Protein AF-A0AA41W2T8-F1 (afdb_monomer_lite)

Secondary structure (DSSP, 8-state):
-------------------------------------PPPHHHHHHHHHHHHHHHHHHHHS---HHHHHHHHHHHHHHHHHHHHHTT--HHHHHHHHHHHHHHHHHHHHHHHHHHHHHHHHHHHHHHHHHHHHHHHHHHHHHHHHHHHH-

Radius of gyration: 31.69 Å; chains: 1; bounding box: 72×41×90 Å

Foldseek 3Di:
DDDDPDDDDDDDDDDDDDDDDDDDDDDDPPPPPPDPPDQDPVLVVLLVVVLVVVVVVVVVDDDDPVVVVVCVVVVLVVLVVSCVVSVHDSVVSVVVSVVVVVVVVVVVVVVVVVVVVVVVVVVVVVVVVVVVVVVVVVVVVVVVVVVVPD

InterPro domains:
  IPR000047 Helix-turn-helix motif [PR00031] (78-87)
  IPR000047 Helix-turn-helix motif [PR00031] (87-103)
  IPR001356 Homeodomain [PF00046] (73-105)
  IPR001356 Homeodomain [PS50071] (30-107)
  IPR001356 Homeodomain [SM00389] (32-111)
  IPR001356 Homeodomain [cd00086] (33-108)
  IPR009057 Homedomain-like superfamily [SSF46689] (31-118)
  IPR017970 Homeobox, conserved site [PS00027] (82-105)
  IPR045224 Homeobox-leucine zipper protein, class I, plant [PTHR24326] (26-134)

Structure (mmCIF, N/CA/C/O backbone):
data_AF-A0AA41W2T8-F1
#
_entry.id   AF-A0AA41W2T8-F1
#
loop_
_atom_site.group_PDB
_atom_site.id
_atom_site.type_symbol
_atom_site.label_atom_id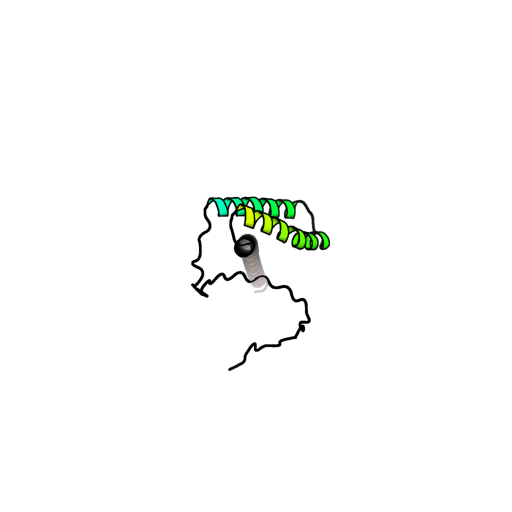
_atom_site.label_alt_id
_atom_site.label_comp_id
_atom_site.label_asym_id
_atom_site.label_entity_id
_atom_site.label_seq_id
_atom_site.pdbx_PDB_ins_code
_atom_site.Cartn_x
_atom_site.Cartn_y
_atom_site.Cartn_z
_atom_site.occupancy
_atom_site.B_iso_or_equiv
_atom_site.auth_seq_id
_atom_site.auth_comp_id
_atom_site.auth_asym_id
_atom_site.auth_atom_id
_atom_site.pdbx_PDB_model_num
ATOM 1 N N . MET A 1 1 ? -33.346 -8.434 -19.215 1.00 33.50 1 MET A N 1
ATOM 2 C CA . MET A 1 1 ? -33.022 -9.883 -19.256 1.00 33.50 1 MET A CA 1
ATOM 3 C C . MET A 1 1 ? -31.535 -10.010 -18.935 1.00 33.50 1 MET A C 1
ATOM 5 O O . MET A 1 1 ? -30.790 -9.265 -19.537 1.00 33.50 1 MET A O 1
ATOM 9 N N . MET A 1 2 ? -31.020 -10.801 -17.994 1.00 31.36 2 MET A N 1
ATOM 10 C CA . MET A 1 2 ? -31.507 -12.015 -17.343 1.00 31.36 2 MET A CA 1
ATOM 11 C C . MET A 1 2 ? -31.083 -12.066 -15.856 1.00 31.36 2 MET A C 1
ATOM 13 O O . MET A 1 2 ? -29.949 -11.744 -15.531 1.00 31.36 2 MET A O 1
ATOM 17 N N . LYS A 1 3 ? -32.043 -12.512 -15.028 1.00 40.03 3 LYS A N 1
ATOM 18 C CA . LYS A 1 3 ? -31.985 -13.533 -13.954 1.00 40.03 3 LYS A CA 1
ATOM 19 C C . LYS A 1 3 ? -30.966 -13.320 -12.815 1.00 40.03 3 LYS A C 1
ATOM 21 O O . LYS A 1 3 ? -29.769 -13.463 -12.994 1.00 40.03 3 LYS A O 1
ATOM 26 N N . LEU A 1 4 ? -31.432 -12.869 -11.646 1.00 29.08 4 LEU A N 1
ATOM 27 C CA . LEU A 1 4 ? -31.933 -13.709 -10.534 1.00 29.08 4 LEU A CA 1
ATOM 28 C C . LEU A 1 4 ? -30.836 -14.597 -9.923 1.00 29.08 4 LEU A C 1
ATOM 30 O O . LEU A 1 4 ? -30.714 -15.764 -10.272 1.00 29.08 4 LEU A O 1
ATOM 34 N N . TRP A 1 5 ? -30.113 -14.064 -8.936 1.00 28.66 5 TRP A N 1
ATOM 35 C CA . TRP A 1 5 ? -29.602 -14.890 -7.841 1.00 28.66 5 TRP A CA 1
ATOM 36 C C . TRP A 1 5 ? -30.768 -15.083 -6.865 1.00 28.66 5 TRP A C 1
ATOM 38 O O . TRP A 1 5 ? -30.977 -14.286 -5.952 1.00 28.66 5 TRP A O 1
ATOM 48 N N . SER A 1 6 ? -31.615 -16.069 -7.156 1.00 33.94 6 SER A N 1
ATOM 49 C CA . SER A 1 6 ? -32.639 -16.549 -6.232 1.00 33.94 6 SER A CA 1
ATOM 50 C C . SER A 1 6 ? -32.083 -17.762 -5.490 1.00 33.94 6 SER A C 1
ATOM 52 O O . SER A 1 6 ? -31.424 -18.602 -6.096 1.00 33.94 6 SER A O 1
ATOM 54 N N . SER A 1 7 ? -32.322 -17.764 -4.179 1.00 30.64 7 SER A N 1
ATOM 55 C CA . SER A 1 7 ? -32.199 -18.831 -3.186 1.00 30.64 7 SER A CA 1
ATOM 56 C C . SER A 1 7 ? -31.780 -20.226 -3.655 1.00 30.64 7 SER A C 1
ATOM 58 O O . SER A 1 7 ? -32.470 -20.858 -4.446 1.00 30.64 7 SER A O 1
ATOM 60 N N . SER A 1 8 ? -30.794 -20.787 -2.952 1.00 29.55 8 SER A N 1
ATOM 61 C CA . SER A 1 8 ? -30.934 -22.156 -2.453 1.00 29.55 8 SER A CA 1
ATOM 62 C C . SER A 1 8 ? -30.723 -22.140 -0.947 1.00 29.55 8 SER A C 1
ATOM 64 O O . SER A 1 8 ? -29.617 -21.918 -0.455 1.00 29.55 8 SER A O 1
ATOM 66 N N . ALA A 1 9 ? -31.832 -22.314 -0.238 1.00 30.20 9 ALA A N 1
ATOM 67 C CA . ALA A 1 9 ? -31.852 -22.791 1.126 1.00 30.20 9 ALA A CA 1
ATOM 68 C C . ALA A 1 9 ? -31.323 -24.236 1.153 1.00 30.20 9 ALA A C 1
ATOM 70 O O . ALA A 1 9 ? -31.624 -25.007 0.249 1.00 30.20 9 ALA A O 1
ATOM 71 N N . ASN A 1 10 ? -30.532 -24.546 2.175 1.00 30.88 10 ASN A N 1
ATOM 72 C CA . ASN A 1 10 ? -30.434 -25.845 2.844 1.00 30.88 10 ASN A CA 1
ATOM 73 C C . ASN A 1 10 ? -30.343 -25.435 4.325 1.00 30.88 10 ASN A C 1
ATOM 75 O O . ASN A 1 10 ? -29.373 -24.791 4.719 1.00 30.88 10 ASN A O 1
ATOM 79 N N . GLU A 1 11 ? -31.444 -25.408 5.073 1.00 31.67 11 GLU A N 1
ATOM 80 C CA . GLU A 1 11 ? -32.074 -26.580 5.696 1.00 31.67 11 GLU A CA 1
ATOM 81 C C . GLU A 1 11 ? -31.085 -27.236 6.673 1.00 31.67 11 GLU A C 1
ATOM 83 O O . GLU A 1 11 ? -30.335 -28.149 6.340 1.00 31.67 11 GLU A O 1
ATOM 88 N N . PHE A 1 12 ? -31.022 -26.669 7.880 1.00 26.77 12 PHE A N 1
ATOM 89 C CA . PHE A 1 12 ? -30.535 -27.377 9.056 1.00 26.77 12 PHE A CA 1
ATOM 90 C C . PHE A 1 12 ? -31.641 -27.277 10.097 1.00 26.77 12 PHE A C 1
ATOM 92 O O . PHE A 1 12 ? -31.939 -26.195 10.610 1.00 26.77 12 PHE A O 1
ATOM 99 N N . GLU A 1 13 ? -32.322 -28.403 10.270 1.00 31.25 13 GLU A N 1
ATOM 100 C CA . GLU A 1 13 ? -33.474 -28.566 11.135 1.00 31.25 13 GLU A CA 1
ATOM 101 C C . GLU A 1 13 ? -33.130 -28.280 12.597 1.00 31.25 13 GLU A C 1
ATOM 103 O O . GLU A 1 13 ? -32.031 -28.546 13.090 1.00 31.25 13 GLU A O 1
ATOM 108 N N . ALA A 1 14 ? -34.114 -27.705 13.274 1.00 34.19 14 ALA A N 1
ATOM 109 C CA . ALA A 1 14 ? -34.137 -27.509 14.705 1.00 34.19 14 ALA A CA 1
ATOM 110 C C . ALA A 1 14 ? -34.693 -28.762 15.381 1.00 34.19 14 ALA A C 1
ATOM 112 O O . ALA A 1 14 ? -35.761 -29.206 14.984 1.00 34.19 14 ALA A O 1
ATOM 113 N N . GLU A 1 15 ? -34.074 -29.215 16.475 1.00 31.62 15 GLU A N 1
ATOM 114 C CA . GLU A 1 15 ? -34.806 -29.866 17.567 1.00 31.62 15 GLU A CA 1
ATOM 115 C C . GLU A 1 15 ? -34.233 -29.493 18.952 1.00 31.62 15 GLU A C 1
ATOM 117 O O . GLU A 1 15 ? -33.115 -29.839 19.318 1.00 31.62 15 GLU A O 1
ATOM 122 N N . ASN A 1 16 ? -35.086 -28.778 19.697 1.00 29.97 16 ASN A N 1
ATOM 123 C CA . ASN A 1 16 ? -35.437 -28.919 21.116 1.00 29.97 16 ASN A CA 1
ATOM 124 C C . ASN A 1 16 ? -34.423 -28.637 22.246 1.00 29.97 16 ASN A C 1
ATOM 126 O O . ASN A 1 16 ? -33.503 -29.396 22.530 1.00 29.97 16 ASN A O 1
ATOM 130 N N . GLY A 1 17 ? -34.751 -27.598 23.027 1.00 29.33 17 GLY A N 1
ATOM 131 C CA . GLY A 1 17 ? -34.193 -27.316 24.351 1.00 29.33 17 GLY A CA 1
ATOM 132 C C . GLY A 1 17 ? -34.837 -26.089 25.003 1.00 29.33 17 GLY A C 1
ATOM 133 O O . GLY A 1 17 ? -34.263 -25.007 25.007 1.00 29.33 17 GLY A O 1
ATOM 134 N N . VAL A 1 18 ? -36.063 -26.265 25.498 1.00 29.16 18 VAL A N 1
ATOM 135 C CA . VAL A 1 18 ? -36.905 -25.295 26.221 1.00 29.16 18 VAL A CA 1
ATOM 136 C C . VAL A 1 18 ? -36.191 -24.686 27.437 1.00 29.16 18 VAL A C 1
ATOM 138 O O . VAL A 1 18 ? -35.595 -25.405 28.232 1.00 29.16 18 VAL A O 1
ATOM 141 N N . GLY A 1 19 ? -36.335 -23.372 27.635 1.00 29.66 19 GLY A N 1
ATOM 142 C CA . GLY A 1 19 ? -35.925 -22.691 28.866 1.00 29.66 19 GLY A CA 1
ATOM 143 C C . GLY A 1 19 ? -36.102 -21.179 28.773 1.00 29.66 19 GLY A C 1
ATOM 144 O O . GLY A 1 19 ? -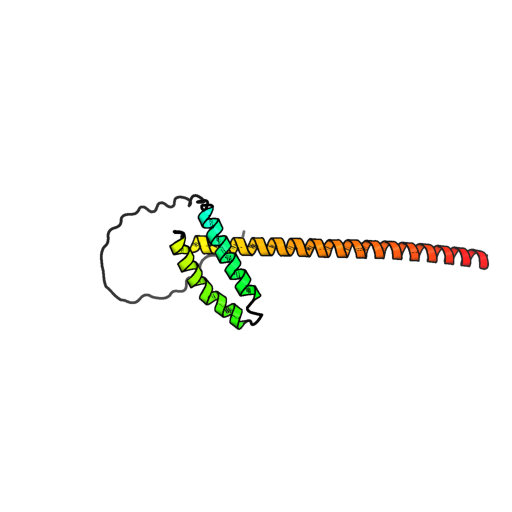35.155 -20.457 28.479 1.00 29.66 19 GLY A O 1
ATOM 145 N N . GLY A 1 20 ? -37.335 -20.708 28.965 1.00 29.67 20 GLY A N 1
ATOM 146 C CA . GLY A 1 20 ? -37.679 -19.290 28.910 1.00 29.67 20 GLY A CA 1
ATOM 147 C C . GLY A 1 20 ? -37.019 -18.463 30.011 1.00 29.67 20 GLY A C 1
ATOM 148 O O . GLY A 1 20 ? -36.878 -18.931 31.135 1.00 29.67 20 GLY A O 1
ATOM 149 N N . HIS A 1 21 ? -36.684 -17.218 29.676 1.00 34.72 21 HIS A N 1
ATOM 150 C CA . HIS A 1 21 ? -36.816 -16.051 30.546 1.00 34.72 21 HIS A CA 1
ATOM 151 C C . HIS A 1 21 ? -37.268 -14.893 29.653 1.00 34.72 21 HIS A C 1
ATOM 153 O O . HIS A 1 21 ? -36.521 -14.396 28.810 1.00 34.72 21 HIS A O 1
ATOM 159 N N . GLU A 1 22 ? -38.536 -14.522 29.807 1.00 37.12 22 GLU A N 1
ATOM 160 C CA . GLU A 1 22 ? -39.125 -13.319 29.238 1.00 37.12 22 GLU A CA 1
ATOM 161 C C . GLU A 1 22 ? -38.382 -12.092 29.778 1.00 37.12 22 GLU A C 1
ATOM 163 O O . GLU A 1 22 ? -38.455 -11.769 30.961 1.00 37.12 22 GLU A O 1
ATOM 168 N N . ALA A 1 23 ? -37.689 -11.376 28.897 1.00 38.47 23 ALA A N 1
ATOM 169 C CA . ALA A 1 23 ? -37.331 -9.986 29.122 1.00 38.47 23 ALA A CA 1
ATOM 170 C C . ALA A 1 23 ? -37.835 -9.181 27.925 1.00 38.47 23 ALA A C 1
ATOM 172 O O . ALA A 1 23 ? -37.197 -9.073 26.879 1.00 38.47 23 ALA A O 1
ATOM 173 N N . ASN A 1 24 ? -39.041 -8.655 28.108 1.00 45.62 24 ASN A N 1
ATOM 174 C CA . ASN A 1 24 ? -39.635 -7.585 27.331 1.00 45.62 24 ASN A CA 1
ATOM 175 C C . ASN A 1 24 ? -38.655 -6.402 27.234 1.00 45.62 24 ASN A C 1
ATOM 177 O O . ASN A 1 24 ? -38.508 -5.633 28.181 1.00 45.62 24 ASN A O 1
ATOM 181 N N . ILE A 1 25 ? -37.998 -6.248 26.085 1.00 46.88 25 ILE A N 1
ATOM 182 C CA . ILE A 1 25 ? -37.413 -4.974 25.669 1.00 46.88 25 ILE A CA 1
ATOM 183 C C . ILE A 1 25 ? -37.958 -4.685 24.282 1.00 46.88 25 ILE A C 1
ATOM 185 O O . ILE A 1 25 ? -37.379 -5.019 23.250 1.00 46.88 25 ILE A O 1
ATOM 189 N N . ASN A 1 26 ? -39.133 -4.070 24.305 1.00 40.56 26 ASN A N 1
ATOM 190 C CA . ASN A 1 26 ? -39.641 -3.224 23.248 1.00 40.56 26 ASN A CA 1
ATOM 191 C C . ASN A 1 26 ? -38.495 -2.352 22.703 1.00 40.56 26 ASN A C 1
ATOM 193 O O . ASN A 1 26 ? -38.041 -1.426 23.372 1.00 40.56 26 ASN A O 1
ATOM 197 N N . ASN A 1 27 ? -37.997 -2.660 21.509 1.00 34.09 27 ASN A N 1
ATOM 198 C CA . ASN A 1 27 ? -37.209 -1.706 20.751 1.00 34.09 27 ASN A CA 1
ATOM 199 C C . ASN A 1 27 ? -37.579 -1.838 19.283 1.00 34.09 27 ASN A C 1
ATOM 201 O O . ASN A 1 27 ? -37.193 -2.778 18.586 1.00 34.09 27 ASN A O 1
ATOM 205 N N . GLN A 1 28 ? -38.412 -0.880 18.884 1.00 37.03 28 GLN A N 1
ATOM 206 C CA . GLN A 1 28 ? -38.713 -0.500 17.520 1.00 37.03 28 GLN A CA 1
ATOM 207 C C . GLN A 1 28 ? -37.567 -0.845 16.574 1.00 37.03 28 GLN A C 1
ATOM 209 O O . GLN A 1 28 ? -36.416 -0.445 16.750 1.00 37.03 28 GLN A O 1
ATOM 214 N N . VAL A 1 29 ? -37.944 -1.571 15.529 1.00 40.91 29 VAL A N 1
ATOM 215 C CA . VAL A 1 29 ? -37.188 -1.757 14.301 1.00 40.91 29 VAL A CA 1
ATOM 216 C C . VAL A 1 29 ? -37.023 -0.384 13.644 1.00 40.91 29 VAL A C 1
ATOM 218 O O . VAL A 1 29 ? -37.705 -0.028 12.690 1.00 40.91 29 VAL A O 1
ATOM 221 N N . GLU A 1 30 ? -36.111 0.426 14.170 1.00 37.44 30 GLU A N 1
ATOM 222 C CA . GLU A 1 30 ? -35.603 1.603 13.490 1.00 37.44 30 GLU A CA 1
ATOM 223 C C . GLU A 1 30 ? -34.477 1.146 12.575 1.00 37.44 30 GLU A C 1
ATOM 225 O O . GLU A 1 30 ? -33.282 1.230 12.864 1.00 37.44 30 GLU A O 1
ATOM 230 N N . THR A 1 31 ? -34.888 0.683 11.398 1.00 39.22 31 THR A N 1
ATOM 231 C CA . THR A 1 31 ? -34.081 0.647 10.178 1.00 39.22 31 THR A CA 1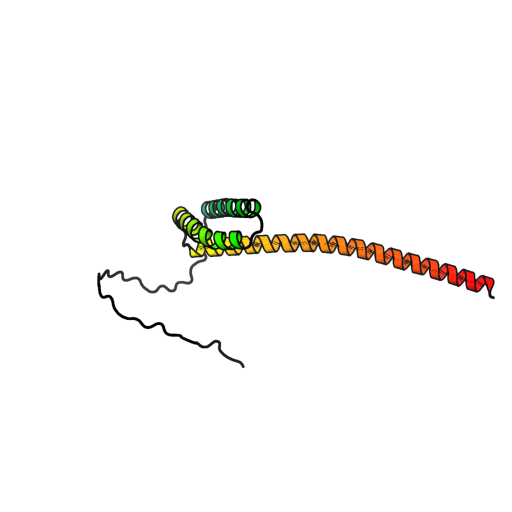
ATOM 232 C C . THR A 1 31 ? -33.720 2.073 9.748 1.00 39.22 31 THR A C 1
ATOM 234 O O . THR A 1 31 ? -34.006 2.511 8.634 1.00 39.22 31 THR A O 1
ATOM 237 N N . THR A 1 32 ? -33.098 2.848 10.633 1.00 37.97 32 THR A N 1
ATOM 238 C CA . THR A 1 32 ? -32.491 4.121 10.283 1.00 37.97 32 THR A CA 1
ATOM 239 C C . THR A 1 32 ? -31.159 3.799 9.620 1.00 37.97 32 THR A C 1
ATOM 241 O O . THR A 1 32 ? -30.289 3.139 10.190 1.00 37.97 32 THR A O 1
ATOM 244 N N . ARG A 1 33 ? -31.012 4.210 8.354 1.00 46.22 33 ARG A N 1
ATOM 245 C CA . ARG A 1 33 ? -29.746 4.206 7.606 1.00 46.22 33 ARG A CA 1
ATOM 246 C C . ARG A 1 33 ? -28.625 4.610 8.562 1.00 46.22 33 ARG A C 1
ATOM 248 O O . ARG A 1 33 ? -28.575 5.781 8.931 1.00 46.22 33 ARG A O 1
ATOM 255 N N . ARG A 1 34 ? -27.780 3.656 8.991 1.00 46.88 34 ARG A N 1
ATOM 256 C CA . ARG A 1 34 ? -26.702 3.908 9.961 1.00 46.88 34 ARG A CA 1
ATOM 257 C C . ARG A 1 34 ? -25.944 5.143 9.491 1.00 46.88 34 ARG A C 1
ATOM 259 O O . ARG A 1 34 ? -25.226 5.077 8.490 1.00 46.88 34 ARG A O 1
ATOM 266 N N . LYS A 1 35 ? -26.155 6.278 10.169 1.00 52.84 35 LYS A N 1
ATOM 267 C CA . LYS A 1 35 ? -25.396 7.509 9.938 1.00 52.84 35 LYS A CA 1
ATOM 268 C C . LYS A 1 35 ? -23.933 7.074 9.955 1.00 52.84 35 LYS A C 1
ATOM 270 O O . LYS A 1 35 ? -23.548 6.319 10.845 1.00 52.84 35 LYS A O 1
ATOM 275 N N . LYS A 1 36 ? -23.141 7.434 8.939 1.00 54.72 36 LYS A N 1
ATOM 276 C CA . LYS A 1 36 ? -21.700 7.142 8.927 1.00 54.72 36 LYS A CA 1
ATOM 277 C C . LYS A 1 36 ? -21.087 7.863 10.131 1.00 54.72 36 LYS A C 1
ATOM 279 O O . LYS A 1 36 ? -20.720 9.027 10.019 1.00 54.72 36 LYS A O 1
ATOM 284 N N . ILE A 1 37 ? -21.053 7.199 11.285 1.00 67.19 37 ILE A N 1
ATOM 285 C CA . ILE A 1 37 ? -20.430 7.710 12.501 1.00 67.19 37 ILE A CA 1
ATOM 286 C C . ILE A 1 37 ? -18.943 7.790 12.174 1.00 67.19 37 ILE A C 1
ATOM 288 O O . ILE A 1 37 ? -18.292 6.767 11.947 1.00 67.19 37 ILE A O 1
ATOM 292 N N . ARG A 1 38 ? -18.437 9.020 12.041 1.00 75.88 38 ARG A N 1
ATOM 293 C CA . ARG A 1 38 ? -16.999 9.261 11.962 1.00 75.88 38 ARG A CA 1
ATOM 294 C C . ARG A 1 38 ? -16.405 8.815 13.293 1.00 75.88 38 ARG A C 1
ATOM 296 O O . ARG A 1 38 ? -16.887 9.225 14.343 1.00 75.88 38 ARG A O 1
ATOM 303 N N . LEU A 1 39 ? -15.400 7.953 13.217 1.00 83.12 39 LEU A N 1
ATOM 304 C CA . LEU A 1 39 ? -14.597 7.573 14.372 1.00 83.12 39 LEU A CA 1
ATOM 305 C C . LEU A 1 39 ? -13.916 8.828 14.928 1.00 83.12 39 LEU A C 1
ATOM 307 O O . LEU A 1 39 ? -13.526 9.703 14.147 1.00 83.12 39 LEU A O 1
ATOM 311 N N . SER A 1 40 ? -13.788 8.921 16.250 1.00 88.19 40 SER A N 1
ATOM 312 C CA . SER A 1 40 ? -13.013 9.996 16.869 1.00 88.19 40 SER A CA 1
ATOM 313 C C . SER A 1 40 ? -11.537 9.878 16.477 1.00 88.19 40 SER A C 1
ATOM 315 O O . SER A 1 40 ? -11.062 8.799 16.117 1.00 88.19 40 SER A O 1
ATOM 317 N N . ASN A 1 41 ? -10.788 10.980 16.554 1.00 87.19 41 ASN A N 1
ATOM 318 C CA . ASN A 1 41 ? -9.350 10.946 16.268 1.00 87.19 41 ASN A CA 1
ATOM 319 C C . ASN A 1 41 ? -8.607 9.982 17.202 1.00 87.19 41 ASN A C 1
ATOM 321 O O . ASN A 1 41 ? -7.717 9.271 16.758 1.00 87.19 41 ASN A O 1
ATOM 325 N N . GLU A 1 42 ? -9.017 9.899 18.466 1.00 87.88 42 GLU A N 1
ATOM 326 C CA . GLU A 1 42 ? -8.464 8.946 19.429 1.00 87.88 42 GLU A CA 1
ATOM 327 C C . GLU A 1 42 ? -8.733 7.492 19.015 1.00 87.88 42 GLU A C 1
ATOM 329 O O . GLU A 1 42 ? -7.812 6.678 18.986 1.00 87.88 42 GLU A O 1
ATOM 334 N N . GLN A 1 43 ? -9.959 7.183 18.577 1.00 88.00 43 GLN A N 1
ATOM 335 C CA . GLN A 1 43 ? -10.303 5.861 18.047 1.00 88.00 43 GLN A CA 1
ATOM 336 C C . GLN A 1 43 ? -9.486 5.521 16.798 1.00 88.00 43 GLN A C 1
ATOM 338 O O . GLN A 1 43 ? -9.019 4.395 16.656 1.00 88.00 43 GLN A O 1
ATOM 343 N N . VAL A 1 44 ? -9.299 6.480 15.886 1.00 88.81 44 VAL A N 1
ATOM 344 C CA . VAL A 1 44 ? -8.477 6.280 14.683 1.00 88.81 44 VAL A CA 1
ATOM 345 C C . VAL A 1 44 ? -7.015 6.045 15.050 1.00 88.81 44 VAL A C 1
ATOM 347 O O . VAL A 1 44 ? -6.404 5.141 14.488 1.00 88.81 44 VAL A O 1
ATOM 350 N N . ASN A 1 45 ? -6.469 6.808 15.996 1.00 89.75 45 ASN A N 1
ATOM 351 C CA . ASN A 1 45 ? -5.085 6.661 16.435 1.00 89.75 45 ASN A CA 1
ATOM 352 C C . ASN A 1 45 ? -4.847 5.292 17.078 1.00 89.75 45 ASN A C 1
ATOM 354 O O . ASN A 1 45 ? -3.887 4.620 16.722 1.00 89.75 45 ASN A O 1
ATOM 358 N N . ALA A 1 46 ? -5.748 4.836 17.950 1.00 88.56 46 ALA A N 1
ATOM 359 C CA . ALA A 1 46 ? -5.637 3.519 18.570 1.00 88.56 46 ALA A CA 1
ATOM 360 C C . ALA A 1 46 ? -5.761 2.371 17.549 1.00 88.56 46 ALA A C 1
ATOM 362 O O . ALA A 1 46 ? -5.001 1.402 17.604 1.00 88.56 46 ALA A O 1
ATOM 363 N N . LEU A 1 47 ? -6.676 2.495 16.578 1.00 89.25 47 LEU A N 1
ATOM 364 C CA . LEU A 1 47 ? -6.779 1.549 15.461 1.00 89.25 47 LEU A CA 1
ATOM 365 C C . LEU A 1 47 ? -5.495 1.528 14.624 1.00 89.25 47 LEU A C 1
ATOM 367 O O . LEU A 1 47 ? -5.054 0.457 14.218 1.00 89.25 47 LEU A O 1
ATOM 371 N N . GLU A 1 48 ? -4.885 2.688 14.382 1.00 90.06 48 GLU A N 1
ATOM 372 C CA . GLU A 1 48 ? -3.630 2.785 13.642 1.00 90.06 48 GLU A CA 1
ATOM 373 C C . GLU A 1 48 ? -2.461 2.175 14.420 1.00 90.06 48 GLU A C 1
ATOM 375 O O . GLU A 1 48 ? -1.721 1.391 13.839 1.00 90.06 48 GLU A O 1
ATOM 380 N N . SER A 1 49 ? -2.320 2.441 15.722 1.00 89.19 49 SER A N 1
ATOM 381 C CA . SER A 1 49 ? -1.278 1.825 16.556 1.00 89.19 49 SER A CA 1
ATOM 382 C C . SER A 1 49 ? -1.373 0.298 16.560 1.00 89.19 49 SER A C 1
ATOM 384 O O . SER A 1 49 ? -0.374 -0.375 16.315 1.00 89.19 49 SER A O 1
ATOM 386 N N . SER A 1 50 ? -2.577 -0.252 16.746 1.00 87.88 50 SER A N 1
ATOM 387 C CA . SER A 1 50 ? -2.797 -1.704 16.686 1.00 87.88 50 SER A CA 1
ATOM 388 C C . SER A 1 50 ? -2.516 -2.276 15.292 1.00 87.88 50 SER A C 1
ATOM 390 O O . SER A 1 50 ? -1.964 -3.366 15.159 1.00 87.88 50 SER A O 1
ATOM 392 N N . PHE A 1 51 ? -2.853 -1.531 14.238 1.00 87.25 51 PHE A N 1
ATOM 393 C CA . PHE A 1 51 ? -2.556 -1.930 12.868 1.00 87.25 51 PHE A CA 1
ATOM 394 C C . PHE A 1 51 ? -1.048 -1.941 12.571 1.00 87.25 51 PHE A C 1
ATOM 396 O O . PHE A 1 51 ? -0.567 -2.826 11.869 1.00 87.25 51 PHE A O 1
ATOM 403 N N . GLN A 1 52 ? -0.284 -0.988 13.110 1.00 85.94 52 GLN A N 1
ATOM 404 C CA . GLN A 1 52 ? 1.175 -0.977 12.970 1.00 85.94 52 GLN A CA 1
ATOM 405 C C . GLN A 1 52 ? 1.821 -2.169 13.684 1.00 85.94 52 GLN A C 1
ATOM 407 O O . GLN A 1 52 ? 2.707 -2.803 13.117 1.00 85.94 52 GLN A O 1
ATOM 412 N N . GLU A 1 53 ? 1.341 -2.517 14.879 1.00 84.69 53 GLU A N 1
ATOM 413 C CA . GLU A 1 53 ? 1.781 -3.716 15.600 1.00 84.69 53 GLU A CA 1
ATOM 414 C C . GLU A 1 53 ? 1.481 -4.996 14.799 1.00 84.69 53 GLU A C 1
ATOM 416 O O . GLU A 1 53 ? 2.329 -5.881 14.688 1.00 84.69 53 GLU A O 1
ATOM 421 N N . GLU A 1 54 ? 0.305 -5.080 14.164 1.00 82.44 54 GLU A N 1
ATOM 422 C CA . GLU A 1 54 ? -0.041 -6.188 13.264 1.00 82.44 54 GLU A CA 1
ATOM 423 C C . GLU A 1 54 ? 0.954 -6.309 12.100 1.00 82.44 54 GLU A C 1
ATOM 425 O O . GLU A 1 54 ? 1.443 -7.406 11.830 1.00 82.44 54 GLU A O 1
ATOM 430 N N . ILE A 1 55 ? 1.295 -5.194 11.446 1.00 81.88 55 ILE A N 1
ATOM 431 C CA . ILE A 1 55 ? 2.250 -5.175 10.329 1.00 81.88 55 ILE A CA 1
ATOM 432 C C . ILE A 1 55 ? 3.667 -5.552 10.777 1.00 81.88 55 ILE A C 1
ATOM 434 O O . ILE A 1 55 ? 4.348 -6.286 10.065 1.00 81.88 55 ILE A O 1
ATOM 438 N N . GLN A 1 56 ? 4.119 -5.082 11.941 1.00 79.94 56 GLN A N 1
ATOM 439 C CA . GLN A 1 56 ? 5.435 -5.440 12.486 1.00 79.94 56 GLN A CA 1
ATOM 440 C C . GLN A 1 56 ? 5.519 -6.942 12.753 1.00 79.94 56 GLN A C 1
ATOM 442 O O . GLN A 1 56 ? 6.429 -7.612 12.269 1.00 79.94 56 GLN A O 1
ATOM 447 N N . LEU A 1 57 ? 4.493 -7.505 13.394 1.00 72.94 57 LEU A N 1
ATOM 448 C CA . LEU A 1 57 ? 4.399 -8.947 13.590 1.00 72.94 57 LEU A CA 1
ATOM 449 C C . LEU A 1 57 ? 4.308 -9.705 12.258 1.00 72.94 57 LEU A C 1
ATOM 451 O O . LEU A 1 57 ? 4.746 -10.853 12.184 1.00 72.94 57 LEU A O 1
ATOM 455 N N . GLU A 1 58 ? 3.690 -9.139 11.214 1.00 72.38 58 GLU A N 1
ATOM 456 C CA . GLU A 1 58 ? 3.681 -9.711 9.856 1.00 72.38 58 GLU A CA 1
ATOM 457 C C . GLU A 1 58 ? 5.068 -9.722 9.204 1.00 72.38 58 GLU A C 1
ATOM 459 O O . GLU A 1 58 ? 5.370 -10.657 8.465 1.00 72.38 58 GLU A O 1
ATOM 464 N N . GLN A 1 59 ? 5.910 -8.729 9.491 1.00 67.31 59 GLN A N 1
ATOM 465 C CA . GLN A 1 59 ? 7.270 -8.624 8.958 1.00 67.31 59 GLN A CA 1
ATOM 466 C C . GLN A 1 59 ? 8.277 -9.515 9.700 1.00 67.31 59 GLN A C 1
ATOM 468 O O . GLN A 1 59 ? 9.194 -10.035 9.069 1.00 67.31 59 GLN A O 1
ATOM 473 N N . GLU A 1 60 ? 8.101 -9.725 11.007 1.00 66.88 60 GLU A N 1
ATOM 474 C CA . GLU A 1 60 ? 9.023 -10.516 11.841 1.00 66.88 60 GLU A CA 1
ATOM 475 C C . GLU A 1 60 ? 8.840 -12.039 11.712 1.00 66.88 60 GLU A C 1
ATOM 477 O O . GLU A 1 60 ? 9.793 -12.799 11.872 1.00 66.88 60 GLU A O 1
ATOM 482 N N . LEU A 1 61 ? 7.628 -12.510 11.405 1.00 58.34 61 LEU A N 1
ATOM 483 C CA . LEU A 1 61 ? 7.292 -13.940 11.331 1.00 58.34 61 LEU A CA 1
ATOM 484 C C . LEU A 1 61 ? 7.127 -14.368 9.865 1.00 58.34 61 LEU A C 1
ATOM 486 O O . LEU A 1 61 ? 6.123 -14.074 9.205 1.00 58.34 61 LEU A O 1
ATOM 490 N N . GLY A 1 62 ? 8.183 -15.003 9.357 1.00 57.69 62 GLY A N 1
ATOM 491 C CA . GLY A 1 62 ? 8.423 -15.277 7.949 1.00 57.69 62 GLY A CA 1
ATOM 492 C C . GLY A 1 62 ? 7.631 -16.440 7.337 1.00 57.69 62 GLY A C 1
ATOM 493 O O . GLY A 1 62 ? 7.882 -17.609 7.582 1.00 57.69 62 GLY A O 1
ATOM 494 N N . THR A 1 63 ? 6.863 -16.095 6.302 1.00 58.16 63 THR A N 1
ATOM 495 C CA . THR A 1 63 ? 6.654 -16.838 5.035 1.00 58.16 63 THR A CA 1
ATOM 496 C C . THR A 1 63 ? 5.903 -18.175 5.012 1.00 58.16 63 THR A C 1
ATOM 498 O O . THR A 1 63 ? 5.316 -18.466 3.958 1.00 58.16 63 THR A O 1
ATOM 501 N N . THR A 1 64 ? 5.821 -18.956 6.093 1.00 62.47 64 THR A N 1
ATOM 502 C CA . THR A 1 64 ? 5.147 -20.267 6.027 1.00 62.47 64 THR A CA 1
ATOM 503 C C . THR A 1 64 ? 3.619 -20.115 5.922 1.00 62.47 64 THR A C 1
ATOM 505 O O . THR A 1 64 ? 3.003 -19.175 6.438 1.00 62.47 64 THR A O 1
ATOM 508 N N . VAL A 1 65 ? 2.970 -20.999 5.154 1.00 65.62 65 VAL A N 1
ATOM 509 C CA . VAL A 1 65 ? 1.510 -20.958 4.919 1.00 65.62 65 VAL A CA 1
ATOM 510 C C . VAL A 1 65 ? 0.734 -21.230 6.215 1.00 65.62 65 VAL A C 1
ATOM 512 O O . VAL A 1 65 ? -0.337 -20.655 6.427 1.00 65.62 65 VAL A O 1
ATOM 515 N N . ASP A 1 66 ? 1.303 -22.038 7.108 1.00 63.88 66 ASP A N 1
ATOM 516 C CA . ASP A 1 66 ? 0.688 -22.422 8.378 1.00 63.88 66 ASP A CA 1
ATOM 517 C C . ASP A 1 66 ? 0.674 -21.270 9.394 1.00 63.88 66 ASP A C 1
ATOM 519 O O . ASP A 1 66 ? -0.343 -21.039 10.055 1.00 63.88 66 ASP A O 1
ATOM 523 N N . GLU A 1 67 ? 1.726 -20.447 9.438 1.00 61.31 67 GLU A N 1
ATOM 524 C CA . GLU A 1 67 ? 1.765 -19.226 10.255 1.00 61.31 67 GLU A CA 1
ATOM 525 C C . GLU A 1 67 ? 0.731 -18.192 9.794 1.00 61.31 67 GLU A C 1
ATOM 527 O O . GLU A 1 67 ? 0.044 -17.574 10.615 1.00 61.31 67 GLU A O 1
ATOM 532 N N . ARG A 1 68 ? 0.530 -18.053 8.474 1.00 60.41 68 ARG A N 1
ATOM 533 C CA . ARG A 1 68 ? -0.546 -17.212 7.920 1.00 60.41 68 ARG A CA 1
ATOM 534 C C . ARG A 1 68 ? -1.929 -17.699 8.347 1.00 60.41 68 ARG A C 1
ATOM 536 O O . ARG A 1 68 ? -2.792 -16.884 8.671 1.00 60.41 68 ARG A O 1
ATOM 543 N N . LYS A 1 69 ? -2.145 -19.015 8.376 1.00 60.16 69 LYS A N 1
ATOM 544 C CA . LYS A 1 69 ? -3.426 -19.616 8.772 1.00 60.16 69 LYS A CA 1
ATOM 545 C C . LYS A 1 69 ? -3.709 -19.423 10.267 1.00 60.16 69 LYS A C 1
ATOM 547 O O . LYS A 1 69 ? -4.848 -19.136 10.635 1.00 60.16 69 LYS A O 1
ATOM 552 N N . ASN A 1 70 ? -2.680 -19.495 11.113 1.00 56.59 70 ASN A N 1
ATOM 553 C CA . ASN A 1 70 ? -2.803 -19.238 12.549 1.00 56.59 70 ASN A CA 1
ATOM 554 C C . ASN A 1 70 ? -3.021 -17.751 12.886 1.00 56.59 70 ASN A C 1
ATOM 556 O O . ASN A 1 70 ? -3.780 -17.461 13.813 1.00 56.59 70 ASN A O 1
ATOM 560 N N . ARG A 1 71 ? -2.488 -16.798 12.100 1.00 58.72 71 ARG A N 1
ATOM 561 C CA . ARG A 1 71 ? -2.822 -15.364 12.264 1.00 58.72 71 ARG A CA 1
ATOM 562 C C . ARG A 1 71 ? -4.317 -15.091 12.143 1.00 58.72 71 ARG A C 1
ATOM 564 O O . ARG A 1 71 ? -4.855 -14.359 12.963 1.00 58.72 71 ARG A O 1
ATOM 571 N N . VAL A 1 72 ? -5.004 -15.718 11.184 1.00 57.53 72 VAL A N 1
ATOM 572 C CA . VAL A 1 72 ? -6.455 -15.530 10.971 1.00 57.53 72 VAL A CA 1
ATOM 573 C C . VAL A 1 72 ? -7.289 -16.010 12.165 1.00 57.53 72 VAL A C 1
ATOM 575 O O . VAL A 1 72 ? -8.404 -15.533 12.344 1.00 57.53 72 VAL A O 1
ATOM 578 N N . LYS A 1 73 ? -6.767 -16.912 13.007 1.00 56.22 73 LYS A N 1
ATOM 579 C CA . LYS A 1 73 ? -7.430 -17.352 14.247 1.00 56.22 73 LYS A CA 1
ATOM 580 C C . LYS A 1 73 ? -7.139 -16.453 15.456 1.00 56.22 73 LYS A C 1
ATOM 582 O O . LYS A 1 73 ? -8.013 -16.311 16.300 1.00 56.22 73 LYS A O 1
ATOM 587 N N . LEU A 1 74 ? -5.964 -15.821 15.518 1.00 57.12 74 LEU A N 1
ATOM 588 C CA . LEU A 1 74 ? -5.562 -14.908 16.605 1.00 57.12 74 LEU A CA 1
ATOM 589 C C . LEU A 1 74 ? -6.040 -13.457 16.390 1.00 57.12 74 LEU A C 1
ATOM 591 O O . LEU A 1 74 ? -6.253 -12.711 17.345 1.00 57.12 74 LEU A O 1
ATOM 595 N N . GLU A 1 75 ? -6.255 -13.055 15.138 1.00 69.25 75 GLU A N 1
ATOM 596 C CA . GLU A 1 75 ? -6.801 -11.745 14.749 1.00 69.25 75 GLU A CA 1
ATOM 597 C C . GLU A 1 75 ? -8.220 -11.461 15.297 1.00 69.25 75 GLU A C 1
ATOM 599 O O . GLU A 1 75 ? -8.451 -10.372 15.825 1.00 69.25 75 GLU A O 1
ATOM 604 N N . PRO A 1 76 ? -9.186 -12.400 15.229 1.00 75.94 76 PRO A N 1
ATOM 605 C CA . PRO A 1 76 ? -10.536 -12.206 15.752 1.00 75.94 76 PRO A CA 1
ATOM 606 C C . PRO A 1 76 ? -10.567 -11.845 17.238 1.00 75.94 76 PRO A C 1
ATOM 608 O O . PRO A 1 76 ? -11.291 -10.928 17.623 1.00 75.94 76 PRO A O 1
ATOM 611 N N . GLU A 1 77 ? -9.758 -12.510 18.065 1.00 80.38 77 GLU A N 1
ATOM 612 C CA . GLU A 1 77 ? -9.706 -12.252 19.508 1.00 80.38 77 GLU A CA 1
ATOM 613 C C . GLU A 1 77 ? -9.099 -10.880 19.822 1.00 80.38 77 GLU A C 1
ATOM 615 O O . GLU A 1 77 ? -9.669 -10.113 20.605 1.00 80.38 77 GLU A O 1
ATOM 620 N N . ARG A 1 78 ? -7.995 -10.517 19.153 1.00 81.44 78 ARG A N 1
ATOM 621 C CA . ARG A 1 78 ? -7.371 -9.190 19.292 1.00 81.44 78 ARG A CA 1
ATOM 622 C C . ARG A 1 78 ? -8.325 -8.075 18.868 1.00 81.44 78 ARG A C 1
ATOM 624 O O . ARG A 1 78 ? -8.491 -7.092 19.588 1.00 81.44 78 ARG A O 1
ATOM 631 N N . LYS A 1 79 ? -9.040 -8.263 17.756 1.00 83.56 79 LYS A N 1
ATOM 632 C CA . LYS A 1 79 ? -10.071 -7.327 17.284 1.00 83.56 79 LYS A CA 1
ATOM 633 C C . LYS A 1 79 ? -11.245 -7.203 18.233 1.00 83.56 79 LYS A C 1
ATOM 635 O O . LYS A 1 79 ? -11.774 -6.105 18.392 1.00 83.56 79 LYS A O 1
ATOM 640 N N . MET A 1 80 ? -11.667 -8.299 18.861 1.00 84.94 80 MET A N 1
ATOM 641 C CA . MET A 1 80 ? -12.712 -8.256 19.881 1.00 84.94 80 MET A CA 1
ATOM 642 C C . MET A 1 80 ? -12.263 -7.466 21.110 1.00 84.94 80 MET A C 1
ATOM 644 O O . MET A 1 80 ? -13.048 -6.670 21.623 1.00 84.94 80 MET A O 1
ATOM 648 N N . LYS A 1 81 ? -11.013 -7.632 21.555 1.00 87.31 81 LYS A N 1
ATOM 649 C CA . LYS A 1 81 ? -10.450 -6.841 22.656 1.00 87.31 81 LYS A CA 1
ATOM 650 C C . LYS A 1 81 ? -10.409 -5.349 22.307 1.00 87.31 81 LYS A C 1
ATOM 652 O O . LYS A 1 81 ? -10.996 -4.547 23.027 1.00 87.31 81 LYS A O 1
ATOM 657 N N . LEU A 1 82 ? -9.853 -5.003 21.146 1.00 87.62 82 LEU A N 1
ATOM 658 C CA . LEU A 1 82 ? -9.771 -3.622 20.654 1.00 87.62 82 LEU A CA 1
ATOM 659 C C . LEU A 1 82 ? -11.157 -2.979 20.479 1.00 87.62 82 LEU A C 1
ATOM 661 O O . LEU A 1 82 ? -11.374 -1.817 20.801 1.00 87.62 82 LEU A O 1
ATOM 665 N N . SER A 1 83 ? -12.132 -3.752 20.001 1.00 88.62 83 SER A N 1
ATOM 666 C CA . SER A 1 83 ? -13.526 -3.321 19.881 1.00 88.62 83 SER A CA 1
ATOM 667 C C . SER A 1 83 ? -14.133 -2.938 21.233 1.00 88.62 83 SER A C 1
ATOM 669 O O . SER A 1 83 ? -14.840 -1.934 21.303 1.00 88.62 83 SER A O 1
ATOM 671 N N . ARG A 1 84 ? -13.846 -3.705 22.295 1.00 89.44 84 ARG A N 1
ATOM 672 C CA . ARG A 1 84 ? -14.303 -3.399 23.659 1.00 89.44 84 ARG A CA 1
ATOM 673 C C . ARG A 1 84 ? -13.614 -2.155 24.214 1.00 89.44 84 ARG A C 1
ATOM 675 O O . ARG A 1 84 ? -14.301 -1.290 24.740 1.00 89.44 84 ARG A O 1
ATOM 682 N N . GLU A 1 85 ? -12.296 -2.046 24.050 1.00 89.56 85 GLU A N 1
ATOM 683 C CA . GLU A 1 85 ? -11.500 -0.904 24.531 1.00 89.56 85 GLU A CA 1
ATOM 684 C C . GLU A 1 85 ? -11.920 0.420 23.875 1.00 89.56 85 GLU A C 1
ATOM 686 O O . GLU A 1 85 ? -12.001 1.444 24.544 1.00 89.56 85 GLU A O 1
ATOM 691 N N . LEU A 1 86 ? -12.257 0.399 22.582 1.00 88.25 86 LEU A N 1
ATOM 692 C CA . LEU A 1 86 ? -12.651 1.597 21.832 1.00 88.25 86 LEU A CA 1
ATOM 693 C C . LEU A 1 86 ? -14.153 1.911 21.882 1.00 88.25 86 LEU A C 1
ATOM 695 O O . LEU A 1 86 ? -14.588 2.894 21.271 1.00 88.25 86 LEU A O 1
ATOM 699 N N . GLY A 1 87 ? -14.956 1.067 22.541 1.00 87.44 87 GLY A N 1
ATOM 700 C CA . GLY A 1 87 ? -16.418 1.181 22.544 1.00 87.44 87 GLY A CA 1
ATOM 701 C C . GLY A 1 87 ? -17.034 1.085 21.141 1.00 87.44 87 GLY A C 1
ATOM 702 O O . GLY A 1 87 ? -18.084 1.668 20.873 1.00 87.44 87 GLY A O 1
ATOM 703 N N . LEU A 1 88 ? -16.364 0.392 20.216 1.00 88.62 88 LEU A N 1
ATOM 704 C CA . LEU A 1 88 ? -16.791 0.239 18.826 1.00 88.62 88 LEU A CA 1
ATOM 705 C C . LEU A 1 88 ? -17.461 -1.110 18.617 1.00 88.62 88 LEU A C 1
ATOM 707 O O . LEU A 1 88 ? -17.168 -2.081 19.306 1.00 88.62 88 LEU A O 1
ATOM 711 N N . HIS A 1 89 ? -18.322 -1.210 17.607 1.00 87.38 89 HIS A N 1
ATOM 712 C CA . HIS A 1 89 ? -18.863 -2.503 17.204 1.00 87.38 89 HIS A CA 1
ATOM 713 C C . HIS A 1 89 ? -17.764 -3.335 16.500 1.00 87.38 89 HIS A C 1
ATOM 715 O O . HIS A 1 89 ? -17.097 -2.791 15.612 1.00 87.38 89 HIS A O 1
ATOM 721 N N . PRO A 1 90 ? -17.624 -4.658 16.746 1.00 86.44 90 PRO A N 1
ATOM 722 C CA . PRO A 1 90 ? -16.549 -5.474 16.154 1.00 86.44 90 PRO A CA 1
ATOM 723 C C . PRO A 1 90 ? -16.480 -5.382 14.624 1.00 86.44 90 PRO A C 1
ATOM 725 O O . PRO A 1 90 ? -15.417 -5.260 14.020 1.00 86.44 90 PRO A O 1
ATOM 728 N N . ARG A 1 91 ? -17.651 -5.339 13.975 1.00 86.69 91 ARG A N 1
ATOM 729 C CA . ARG A 1 91 ? -17.781 -5.086 12.529 1.00 86.69 91 ARG A CA 1
ATOM 730 C C . ARG A 1 91 ? -17.137 -3.772 12.055 1.00 86.69 91 ARG A C 1
ATOM 732 O O . ARG A 1 91 ? -16.601 -3.751 10.953 1.00 86.69 91 ARG A O 1
ATOM 739 N N . GLN A 1 92 ? -17.198 -2.684 12.827 1.00 89.06 92 GLN A N 1
ATOM 740 C CA . GLN A 1 92 ? -16.563 -1.410 12.452 1.00 89.06 92 GLN A CA 1
ATOM 741 C C . GLN A 1 92 ? -15.041 -1.542 12.453 1.00 89.06 92 GLN A C 1
ATOM 743 O O . GLN A 1 92 ? -14.407 -1.118 11.491 1.00 89.06 92 GLN A O 1
ATOM 748 N N . VAL A 1 93 ? -14.482 -2.200 13.472 1.00 87.06 93 VAL A N 1
ATOM 749 C CA . VAL A 1 93 ? -13.052 -2.527 13.543 1.00 87.06 93 VAL A CA 1
ATOM 750 C C . VAL A 1 93 ? -12.659 -3.402 12.349 1.00 87.06 93 VAL A C 1
ATOM 752 O O . VAL A 1 93 ? -11.746 -3.059 11.605 1.00 87.06 93 VAL A O 1
ATOM 755 N N . ALA A 1 94 ? -13.413 -4.470 12.067 1.00 86.44 94 ALA A N 1
ATOM 756 C CA . ALA A 1 94 ? -13.144 -5.349 10.928 1.00 86.44 94 ALA A CA 1
ATOM 757 C C . ALA A 1 94 ? -13.134 -4.601 9.579 1.00 86.44 94 ALA A C 1
ATOM 759 O O . ALA A 1 94 ? -12.194 -4.758 8.798 1.00 86.44 94 ALA A O 1
ATOM 760 N N . ILE A 1 95 ? -14.138 -3.755 9.322 1.00 87.69 95 ILE A N 1
ATOM 761 C CA . ILE A 1 95 ? -14.223 -2.939 8.100 1.00 87.69 95 ILE A CA 1
ATOM 762 C C . ILE A 1 95 ? -13.077 -1.925 8.035 1.00 87.69 95 ILE A C 1
ATOM 764 O O . ILE A 1 95 ? -12.517 -1.696 6.962 1.00 87.69 95 ILE A O 1
ATOM 768 N N . TRP A 1 96 ? -12.719 -1.306 9.161 1.00 92.81 96 TRP A N 1
ATOM 769 C CA . TRP A 1 96 ? -11.618 -0.351 9.209 1.00 92.81 96 TRP A CA 1
ATOM 770 C C . TRP A 1 96 ? -10.298 -1.024 8.818 1.00 92.81 96 TRP A C 1
ATOM 772 O O . TRP A 1 96 ? -9.632 -0.538 7.904 1.00 92.81 96 TRP A O 1
ATOM 782 N N . PHE A 1 97 ? -9.986 -2.189 9.398 1.00 89.94 97 PHE A N 1
ATOM 783 C CA . PHE A 1 97 ? -8.782 -2.966 9.076 1.00 89.94 97 PHE A CA 1
ATOM 784 C C . PHE A 1 97 ? -8.771 -3.434 7.614 1.00 89.94 97 PHE A C 1
ATOM 786 O O . PHE A 1 97 ? -7.751 -3.327 6.935 1.00 89.94 97 PHE A O 1
ATOM 793 N N . GLN A 1 98 ? -9.905 -3.907 7.084 1.00 88.75 98 GLN A N 1
ATOM 794 C CA . GLN A 1 98 ? -10.027 -4.269 5.664 1.00 88.75 98 GLN A CA 1
ATOM 795 C C . GLN A 1 98 ? -9.733 -3.074 4.746 1.00 88.75 98 GLN A C 1
ATOM 797 O O . GLN A 1 98 ? -8.912 -3.177 3.834 1.00 88.75 98 GLN A O 1
ATOM 802 N N . ASN A 1 99 ? -10.342 -1.918 5.017 1.00 93.00 99 ASN A N 1
ATOM 803 C CA . ASN A 1 99 ? -10.110 -0.701 4.242 1.00 93.00 99 ASN A CA 1
ATOM 804 C C . ASN A 1 99 ? -8.674 -0.186 4.390 1.00 93.00 99 ASN A C 1
ATOM 806 O O . ASN A 1 99 ? -8.114 0.359 3.438 1.00 93.00 99 ASN A O 1
ATOM 810 N N . ARG A 1 100 ? -8.064 -0.332 5.571 1.00 91.62 100 ARG A N 1
ATOM 811 C CA . ARG A 1 100 ? -6.673 0.063 5.809 1.00 91.62 100 ARG A CA 1
ATOM 812 C C . ARG A 1 100 ? -5.711 -0.798 4.991 1.00 91.62 100 ARG A C 1
ATOM 814 O O . ARG A 1 100 ? -4.910 -0.233 4.245 1.00 91.62 100 ARG A O 1
ATOM 821 N N . ARG A 1 101 ? -5.879 -2.127 5.018 1.00 89.62 101 ARG A N 1
ATOM 822 C CA . ARG A 1 101 ? -5.125 -3.075 4.177 1.00 89.62 101 ARG A CA 1
ATOM 823 C C . ARG A 1 101 ? -5.293 -2.787 2.687 1.00 89.62 101 ARG A C 1
ATOM 825 O O . ARG A 1 101 ? -4.303 -2.720 1.964 1.00 89.62 101 ARG A O 1
ATOM 832 N N . ALA A 1 102 ? -6.524 -2.548 2.230 1.00 88.94 102 ALA A N 1
ATOM 833 C CA . ALA A 1 102 ? -6.795 -2.221 0.831 1.00 88.94 102 ALA A CA 1
ATOM 834 C C . ALA A 1 102 ? -6.057 -0.948 0.378 1.00 88.94 102 ALA A C 1
ATOM 836 O O . ALA A 1 102 ? -5.428 -0.950 -0.678 1.00 88.94 102 ALA A O 1
ATOM 837 N N . ARG A 1 103 ? -6.065 0.115 1.197 1.00 92.69 103 ARG A N 1
ATOM 838 C CA . ARG A 1 103 ? -5.340 1.363 0.896 1.00 92.69 103 ARG A CA 1
ATOM 839 C C . ARG A 1 103 ? -3.829 1.167 0.836 1.00 92.69 103 ARG A C 1
ATOM 841 O O . ARG A 1 103 ? -3.190 1.740 -0.037 1.00 92.69 103 ARG A O 1
ATOM 848 N N . LEU A 1 104 ? -3.254 0.381 1.745 1.00 91.31 104 LEU A N 1
ATOM 849 C CA . LEU A 1 104 ? -1.814 0.105 1.730 1.00 91.31 104 LEU A CA 1
ATOM 850 C C . LEU A 1 104 ? -1.406 -0.712 0.510 1.00 91.31 104 LEU A C 1
ATOM 852 O O . LEU A 1 104 ? -0.431 -0.366 -0.150 1.00 91.31 104 LEU A O 1
ATOM 856 N N . LYS A 1 105 ? -2.188 -1.740 0.164 1.00 90.00 105 LYS A N 1
ATOM 857 C CA . LYS A 1 105 ? -1.968 -2.510 -1.061 1.00 90.00 105 LYS A CA 1
ATOM 858 C C . LYS A 1 105 ? -2.070 -1.622 -2.303 1.00 90.00 105 LYS A C 1
ATOM 860 O O . LYS A 1 105 ? -1.215 -1.728 -3.173 1.00 90.00 105 LYS A O 1
ATOM 865 N N . GLY A 1 106 ? -3.062 -0.728 -2.354 1.00 92.38 106 GLY A N 1
ATOM 866 C CA . GLY A 1 106 ? -3.205 0.265 -3.422 1.00 92.38 106 GLY A CA 1
ATOM 867 C C . GLY A 1 106 ? -1.956 1.133 -3.568 1.00 92.38 106 GLY A C 1
ATOM 868 O O . GLY A 1 106 ? -1.326 1.108 -4.618 1.00 92.38 106 GLY A O 1
ATOM 869 N N . LYS A 1 107 ? -1.516 1.777 -2.478 1.00 93.94 107 LYS A N 1
ATOM 870 C CA . LYS A 1 107 ? -0.287 2.590 -2.465 1.00 93.94 107 LYS A CA 1
ATOM 871 C C . LYS A 1 107 ? 0.950 1.807 -2.900 1.00 93.94 107 LYS A C 1
ATOM 873 O O . LYS A 1 107 ? 1.784 2.330 -3.629 1.00 93.94 107 LYS A O 1
ATOM 878 N N . LYS A 1 108 ? 1.086 0.553 -2.457 1.00 92.00 108 LYS A N 1
ATOM 879 C CA . LYS A 1 108 ? 2.222 -0.288 -2.845 1.00 92.00 108 LYS A CA 1
ATOM 880 C C . LYS A 1 108 ? 2.203 -0.595 -4.342 1.00 92.00 108 LYS A C 1
ATOM 882 O O . LYS A 1 108 ? 3.255 -0.562 -4.967 1.00 92.00 108 LYS A O 1
ATOM 887 N N . ILE A 1 109 ? 1.032 -0.886 -4.908 1.00 95.56 109 ILE A N 1
ATOM 888 C CA . ILE A 1 109 ? 0.874 -1.129 -6.347 1.00 95.56 109 ILE A CA 1
ATOM 889 C C . ILE A 1 109 ? 1.191 0.137 -7.145 1.00 95.56 109 ILE A C 1
ATOM 891 O O . ILE A 1 109 ? 1.935 0.044 -8.113 1.00 95.56 109 ILE A O 1
ATOM 895 N N . GLU A 1 110 ? 0.682 1.296 -6.725 1.00 96.69 110 GLU A N 1
ATOM 896 C CA . GLU A 1 110 ? 0.972 2.591 -7.360 1.00 96.69 110 GLU A CA 1
ATOM 897 C C . GLU A 1 110 ? 2.484 2.854 -7.407 1.00 96.69 110 GLU A C 1
ATOM 899 O O . GLU A 1 110 ? 3.038 3.071 -8.478 1.00 96.69 110 GLU A O 1
ATOM 904 N N . GLN A 1 111 ? 3.178 2.701 -6.276 1.00 96.25 111 GLN A N 1
ATOM 905 C CA . GLN A 1 111 ? 4.635 2.860 -6.216 1.00 96.25 111 GLN A CA 1
ATOM 906 C C . GLN A 1 111 ? 5.382 1.882 -7.130 1.00 96.25 111 GLN A C 1
ATOM 908 O O . GLN A 1 111 ? 6.331 2.267 -7.807 1.00 96.25 111 GLN A O 1
ATOM 913 N N . LEU A 1 112 ? 4.981 0.605 -7.141 1.00 96.75 112 LEU A N 1
ATOM 914 C CA . LEU A 1 112 ? 5.603 -0.402 -8.006 1.00 96.75 112 LEU A CA 1
ATOM 915 C C . LEU A 1 112 ? 5.373 -0.092 -9.489 1.00 96.75 112 LEU A C 1
ATOM 917 O O . LEU A 1 112 ? 6.265 -0.313 -10.304 1.00 96.75 112 LEU A O 1
ATOM 921 N N . TYR A 1 113 ? 4.194 0.424 -9.832 1.00 97.94 113 TYR A N 1
ATOM 922 C CA . TYR A 1 113 ? 3.872 0.850 -11.186 1.00 97.94 113 TYR A CA 1
ATOM 923 C C . TYR A 1 113 ? 4.723 2.045 -11.622 1.00 97.94 113 TYR A C 1
ATOM 925 O O . TYR A 1 113 ? 5.254 2.026 -12.729 1.00 97.94 113 TYR A O 1
ATOM 933 N N . ASP A 1 114 ? 4.900 3.048 -10.759 1.00 97.88 114 ASP A N 1
ATOM 934 C CA . ASP A 1 114 ? 5.713 4.227 -11.070 1.00 97.88 114 ASP A CA 1
ATOM 935 C C . ASP A 1 114 ? 7.178 3.858 -11.343 1.00 97.88 114 ASP A C 1
ATOM 937 O O . ASP A 1 114 ? 7.755 4.323 -12.327 1.00 97.88 114 ASP A O 1
ATOM 941 N N . VAL A 1 115 ? 7.754 2.960 -10.534 1.00 97.62 115 VAL A N 1
ATOM 942 C CA . VAL A 1 115 ? 9.110 2.425 -10.758 1.00 97.62 115 VAL A CA 1
ATOM 943 C C . VAL A 1 115 ? 9.186 1.696 -12.098 1.00 97.62 115 VAL A C 1
ATOM 945 O O . VAL A 1 115 ? 10.019 2.026 -12.939 1.00 97.62 115 VAL A O 1
ATOM 948 N N . LEU A 1 116 ? 8.264 0.760 -12.345 1.00 98.00 116 LEU A N 1
ATOM 949 C CA . LEU A 1 116 ? 8.234 -0.005 -13.593 1.00 98.00 116 LEU A CA 1
ATOM 950 C C . LEU A 1 116 ? 8.089 0.904 -14.823 1.00 98.00 116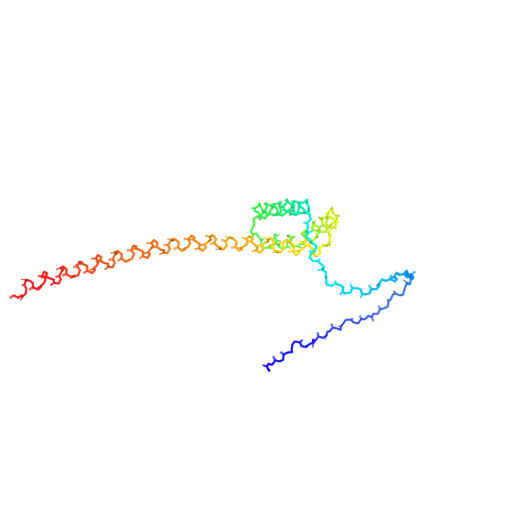 LEU A C 1
ATOM 952 O O . LEU A 1 116 ? 8.679 0.649 -15.873 1.00 98.00 116 LEU A O 1
ATOM 956 N N . LYS A 1 117 ? 7.300 1.972 -14.702 1.00 98.00 117 LYS A N 1
ATOM 957 C CA . LYS A 1 117 ? 7.110 2.958 -15.761 1.00 98.00 117 LYS A CA 1
ATOM 958 C C . LYS A 1 117 ? 8.402 3.728 -16.044 1.00 98.00 117 LYS A C 1
ATOM 960 O O . LYS A 1 117 ? 8.746 3.903 -17.211 1.00 98.00 117 LYS A O 1
ATOM 965 N N . GLN A 1 118 ? 9.120 4.162 -15.009 1.00 98.06 118 GLN A N 1
ATOM 966 C CA . GLN A 1 118 ? 10.401 4.855 -15.161 1.00 98.06 118 GLN A CA 1
ATOM 967 C C . GLN A 1 118 ? 11.456 3.963 -15.835 1.00 98.06 118 GLN A C 1
ATOM 969 O O . GLN A 1 118 ? 12.165 4.412 -16.744 1.00 98.06 118 GLN A O 1
ATOM 974 N N . ASP A 1 119 ? 11.518 2.691 -15.443 1.00 97.94 119 ASP A N 1
ATOM 975 C CA . ASP A 1 119 ? 12.408 1.704 -16.060 1.00 97.94 119 ASP A CA 1
ATOM 976 C C . ASP A 1 119 ? 12.063 1.515 -17.542 1.00 97.94 119 ASP A C 1
ATOM 978 O O . ASP A 1 119 ? 12.935 1.568 -18.414 1.00 97.94 119 ASP A O 1
ATOM 982 N N . PHE A 1 120 ? 10.771 1.386 -17.857 1.00 98.19 120 PHE A N 1
ATOM 983 C CA . PHE A 1 120 ? 10.300 1.275 -19.234 1.00 98.19 120 PHE A CA 1
ATOM 984 C C . PHE A 1 120 ? 10.656 2.505 -20.080 1.00 98.19 120 PHE A C 1
ATOM 986 O O . PHE A 1 120 ? 11.106 2.360 -21.218 1.00 98.19 120 PHE A O 1
ATOM 993 N N . GLU A 1 121 ? 10.473 3.719 -19.557 1.00 98.06 121 GLU A N 1
ATOM 994 C CA . GLU A 1 121 ? 10.819 4.956 -20.267 1.00 98.06 121 GLU A CA 1
ATOM 995 C C . GLU A 1 121 ? 12.321 5.043 -20.568 1.00 98.06 121 GLU A C 1
ATOM 997 O O . GLU A 1 121 ? 12.707 5.476 -21.660 1.00 98.06 121 GLU A O 1
ATOM 1002 N N . THR A 1 122 ? 13.157 4.588 -19.635 1.00 98.00 122 THR A N 1
ATOM 1003 C CA . THR A 1 122 ? 14.615 4.532 -19.793 1.00 98.00 122 THR A CA 1
ATOM 1004 C C . THR A 1 122 ? 14.999 3.577 -20.921 1.00 98.00 122 THR A C 1
ATOM 1006 O O . THR A 1 122 ? 15.607 3.998 -21.908 1.00 98.00 122 THR A O 1
ATOM 1009 N N . VAL A 1 123 ? 14.531 2.327 -20.853 1.00 98.00 123 VAL A N 1
ATOM 1010 C CA . VAL A 1 123 ? 14.796 1.307 -21.882 1.00 98.00 123 VAL A CA 1
ATOM 1011 C C . VAL A 1 123 ? 14.239 1.727 -23.246 1.00 98.00 123 VAL A C 1
ATOM 1013 O O . VAL A 1 123 ? 14.871 1.530 -24.284 1.00 98.00 123 VAL A O 1
ATOM 1016 N N . SER A 1 124 ? 13.057 2.347 -23.274 1.00 98.06 124 SER A N 1
ATOM 1017 C CA . SER A 1 124 ? 12.435 2.840 -24.506 1.00 98.06 124 SER A CA 1
ATOM 1018 C C . SER A 1 124 ? 13.275 3.929 -25.176 1.00 98.06 124 SER A C 1
ATOM 1020 O O . SER A 1 124 ? 13.417 3.937 -26.402 1.00 98.06 124 SER A O 1
ATOM 1022 N N . ARG A 1 125 ? 13.871 4.835 -24.391 1.00 97.94 125 ARG A N 1
ATOM 1023 C CA . ARG A 1 125 ? 14.772 5.877 -24.899 1.00 97.94 125 ARG A CA 1
ATOM 1024 C C . ARG A 1 125 ? 16.047 5.280 -25.482 1.00 97.94 125 ARG A C 1
ATOM 1026 O O . ARG A 1 125 ? 16.409 5.622 -26.603 1.00 97.94 125 ARG A O 1
ATOM 1033 N N . GLU A 1 126 ? 16.689 4.369 -24.761 1.00 97.38 126 GLU A N 1
ATOM 1034 C CA . GLU A 1 126 ? 17.902 3.689 -25.230 1.00 97.38 126 GLU A CA 1
ATOM 1035 C C . GLU A 1 126 ? 17.646 2.925 -26.531 1.00 97.38 126 GLU A C 1
ATOM 1037 O O . GLU A 1 126 ? 18.388 3.069 -27.499 1.00 97.38 126 GLU A O 1
ATOM 1042 N N . ASN A 1 127 ? 16.530 2.198 -26.611 1.00 97.06 127 ASN A N 1
ATOM 1043 C CA . ASN A 1 127 ? 16.134 1.475 -27.816 1.00 97.06 127 ASN A CA 1
ATOM 1044 C C . ASN A 1 127 ? 15.911 2.420 -29.013 1.00 97.06 127 ASN A C 1
ATOM 1046 O O . ASN A 1 127 ? 16.343 2.125 -30.128 1.00 97.06 127 ASN A O 1
ATOM 1050 N N . LYS A 1 128 ? 15.283 3.586 -28.801 1.00 97.62 128 LYS A N 1
ATOM 1051 C CA . LYS A 1 128 ? 15.130 4.607 -29.853 1.00 97.62 128 LYS A CA 1
ATOM 1052 C C . LYS A 1 128 ? 16.479 5.134 -30.341 1.00 97.62 128 LYS A C 1
ATOM 1054 O O . LYS A 1 128 ? 16.673 5.219 -31.551 1.00 97.62 128 LYS A O 1
ATOM 1059 N N . ASN A 1 129 ? 17.399 5.432 -29.425 1.00 97.19 129 ASN A N 1
ATOM 1060 C CA . ASN A 1 129 ? 18.737 5.913 -29.770 1.00 97.19 129 ASN A CA 1
ATOM 1061 C C . ASN A 1 129 ? 19.510 4.861 -30.576 1.00 97.19 129 ASN A C 1
ATOM 1063 O O . ASN A 1 129 ? 20.046 5.174 -31.635 1.00 97.19 129 ASN A O 1
ATOM 1067 N N . LEU A 1 130 ? 19.485 3.600 -30.135 1.00 96.81 130 LEU A N 1
ATOM 1068 C CA . LEU A 1 130 ? 20.128 2.492 -30.847 1.00 96.81 130 LEU A CA 1
ATOM 1069 C C . LEU A 1 130 ? 19.543 2.300 -32.251 1.00 96.81 130 LEU A C 1
ATOM 1071 O O . LEU A 1 130 ? 20.284 2.119 -33.213 1.00 96.81 130 LEU A O 1
ATOM 1075 N N . LYS A 1 131 ? 18.217 2.390 -32.405 1.00 95.81 131 LYS A N 1
ATOM 1076 C CA . LYS A 1 131 ? 17.569 2.318 -33.725 1.00 95.81 131 LYS A CA 1
ATOM 1077 C C . LYS A 1 131 ? 17.997 3.456 -34.649 1.00 95.81 131 LYS A C 1
ATOM 1079 O O . LYS A 1 131 ? 18.196 3.215 -35.837 1.00 95.81 131 LYS A O 1
ATOM 1084 N N . GLN A 1 132 ? 18.136 4.675 -34.127 1.00 96.38 132 GLN A N 1
ATOM 1085 C CA . GLN A 1 132 ? 18.644 5.806 -34.905 1.00 96.38 132 GLN A CA 1
ATOM 1086 C C . GLN A 1 132 ? 20.104 5.601 -35.306 1.00 96.38 132 GLN A C 1
ATOM 1088 O O . GLN A 1 132 ? 20.439 5.822 -36.464 1.00 96.38 132 GLN A O 1
ATOM 1093 N N . GLU A 1 133 ? 20.954 5.129 -34.396 1.00 95.19 133 GLU A N 1
ATOM 1094 C CA . GLU A 1 133 ? 22.355 4.840 -34.707 1.00 95.19 133 GLU A CA 1
ATOM 1095 C C . GLU A 1 133 ? 22.484 3.763 -35.795 1.00 95.19 133 GLU A C 1
ATOM 1097 O O . GLU A 1 133 ? 23.233 3.935 -36.755 1.00 95.19 133 GLU A O 1
ATOM 1102 N N . VAL A 1 134 ? 21.703 2.683 -35.702 1.00 95.88 134 VAL A N 1
ATOM 1103 C CA . VAL A 1 134 ? 21.652 1.636 -36.735 1.00 95.88 134 VAL A CA 1
ATOM 1104 C C . VAL A 1 134 ? 21.191 2.209 -38.079 1.00 95.88 134 VAL A C 1
ATOM 1106 O O . VAL A 1 134 ? 21.779 1.899 -39.116 1.00 95.88 134 VAL A O 1
ATOM 1109 N N . LEU A 1 135 ? 20.169 3.068 -38.085 1.00 95.31 135 LEU A N 1
ATOM 1110 C CA . LEU A 1 135 ? 19.694 3.717 -39.308 1.00 95.31 135 LEU A CA 1
ATOM 1111 C C . LEU A 1 135 ? 20.773 4.616 -39.935 1.00 95.31 135 LEU A C 1
ATOM 1113 O O . LEU A 1 135 ? 20.984 4.576 -41.143 1.00 95.31 135 LEU A O 1
ATOM 1117 N N . LEU A 1 136 ? 21.488 5.398 -39.126 1.00 94.31 136 LEU A N 1
ATOM 1118 C CA . LEU A 1 136 ? 22.577 6.248 -39.609 1.00 94.31 136 LEU A CA 1
ATOM 1119 C C . LEU A 1 136 ? 23.705 5.412 -40.226 1.00 94.31 136 LEU A C 1
ATOM 1121 O O . LEU A 1 136 ? 24.070 5.645 -41.376 1.00 94.31 136 LEU A O 1
ATOM 1125 N N . ARG A 1 137 ? 24.171 4.373 -39.522 1.00 92.12 137 ARG A N 1
ATOM 1126 C CA . ARG A 1 137 ? 25.230 3.477 -40.018 1.00 92.12 137 ARG A CA 1
ATOM 1127 C C . ARG A 1 137 ? 24.835 2.741 -41.301 1.00 92.12 137 ARG A C 1
ATOM 1129 O O . ARG A 1 137 ? 25.665 2.539 -42.183 1.00 92.12 137 ARG A O 1
ATOM 1136 N N . THR A 1 138 ? 23.574 2.324 -41.430 1.00 93.19 138 THR A N 1
ATOM 1137 C CA . THR A 1 138 ? 23.089 1.665 -42.658 1.00 93.19 138 THR A CA 1
ATOM 1138 C C . THR A 1 138 ? 23.032 2.630 -43.840 1.00 93.19 138 THR A C 1
ATOM 1140 O O . THR A 1 138 ? 23.447 2.258 -44.938 1.00 93.19 138 THR A O 1
ATOM 1143 N N . ASN A 1 139 ? 22.606 3.876 -43.626 1.00 90.56 139 ASN A N 1
ATOM 1144 C CA . ASN A 1 139 ? 22.619 4.909 -44.663 1.00 90.56 139 ASN A CA 1
ATOM 1145 C C . ASN A 1 139 ? 24.046 5.253 -45.110 1.00 90.56 139 ASN A C 1
ATOM 1147 O O . ASN A 1 139 ? 24.310 5.309 -46.308 1.00 90.56 139 ASN A O 1
ATOM 1151 N N . GLU A 1 140 ? 24.975 5.430 -44.166 1.00 89.62 140 GLU A N 1
ATOM 1152 C CA . GLU A 1 140 ? 26.396 5.650 -44.459 1.00 89.62 140 GLU A CA 1
ATOM 1153 C C . GLU A 1 140 ? 26.969 4.508 -45.300 1.00 89.62 140 GLU A C 1
ATOM 1155 O O . GLU A 1 140 ? 27.519 4.753 -46.372 1.00 89.62 140 GLU A O 1
ATOM 1160 N N . ASN A 1 141 ? 26.763 3.257 -44.881 1.00 86.25 141 ASN A N 1
ATOM 1161 C CA . ASN A 1 141 ? 27.203 2.088 -45.644 1.00 86.25 141 ASN A CA 1
ATOM 1162 C C . ASN A 1 141 ? 26.590 2.040 -47.049 1.00 86.25 141 ASN A C 1
ATOM 1164 O O . ASN A 1 141 ? 27.286 1.711 -48.006 1.00 86.25 141 ASN A O 1
ATOM 1168 N N . THR A 1 142 ? 25.309 2.382 -47.196 1.00 87.06 142 THR A N 1
ATOM 1169 C CA . THR A 1 142 ? 24.641 2.410 -48.507 1.00 87.06 142 THR A CA 1
ATOM 1170 C C . THR A 1 142 ? 25.252 3.481 -49.414 1.00 87.06 142 THR A C 1
ATOM 1172 O O . THR A 1 142 ? 25.529 3.211 -50.582 1.00 87.06 142 THR A O 1
ATOM 1175 N N . ASN A 1 143 ? 25.537 4.667 -48.867 1.00 86.00 143 ASN A N 1
ATOM 1176 C CA . ASN A 1 143 ? 26.203 5.753 -49.586 1.00 86.00 143 ASN A CA 1
ATOM 1177 C C . ASN A 1 143 ? 27.625 5.367 -50.015 1.00 86.00 143 ASN A C 1
ATOM 1179 O O . ASN A 1 143 ? 28.002 5.622 -51.158 1.00 86.00 143 ASN A O 1
ATOM 1183 N N . PHE A 1 144 ? 28.394 4.710 -49.137 1.00 86.25 144 PHE A N 1
ATOM 1184 C CA . PHE A 1 144 ? 29.705 4.170 -49.497 1.00 86.25 144 PHE A CA 1
ATOM 1185 C C . PHE A 1 144 ? 29.583 3.155 -50.637 1.00 86.25 144 PHE A C 1
ATOM 1187 O O . PHE A 1 144 ? 30.242 3.315 -51.659 1.00 86.25 144 PHE A O 1
ATOM 1194 N N . MET A 1 145 ? 28.701 2.158 -50.522 1.00 83.44 145 MET A N 1
ATOM 1195 C CA . MET A 1 145 ? 28.512 1.146 -51.570 1.00 83.44 145 MET A CA 1
ATOM 1196 C C . MET A 1 145 ? 28.121 1.766 -52.922 1.00 83.44 145 MET A C 1
ATOM 1198 O O . MET A 1 145 ? 28.634 1.340 -53.953 1.00 83.44 145 MET A O 1
ATOM 1202 N N . HIS A 1 146 ? 27.276 2.801 -52.932 1.00 79.56 146 HIS A N 1
ATOM 1203 C CA . HIS A 1 146 ? 26.897 3.508 -54.159 1.00 79.56 146 HIS A CA 1
ATOM 1204 C C . HIS A 1 146 ? 28.080 4.252 -54.808 1.00 79.56 146 HIS A C 1
ATOM 1206 O O . HIS A 1 146 ? 28.184 4.272 -56.034 1.00 79.56 146 HIS A O 1
ATOM 1212 N N . LEU A 1 147 ? 28.984 4.837 -54.013 1.00 81.44 147 LEU A N 1
ATOM 1213 C CA . LEU A 1 147 ? 30.161 5.567 -54.506 1.00 81.44 147 LEU A CA 1
ATOM 1214 C C . LEU A 1 147 ? 31.251 4.648 -55.088 1.00 81.44 147 LEU A C 1
ATOM 1216 O O . LEU A 1 147 ? 32.045 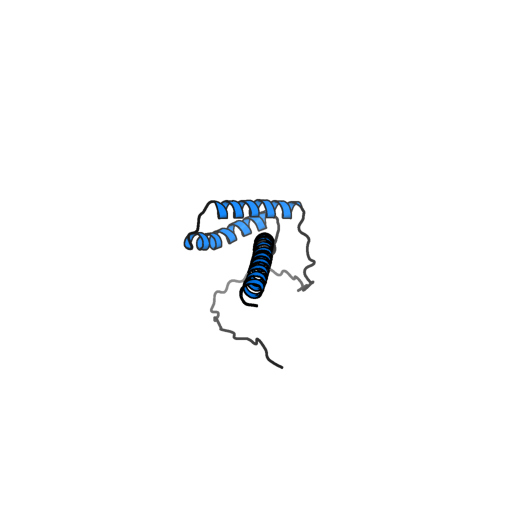5.098 -55.905 1.00 81.44 147 LEU A O 1
ATOM 1220 N N . TYR A 1 148 ? 31.307 3.378 -54.672 1.00 74.62 148 TYR A N 1
ATOM 1221 C CA . TYR A 1 148 ? 32.320 2.419 -55.139 1.00 74.62 148 TYR A CA 1
ATOM 1222 C C . TYR A 1 148 ? 31.866 1.532 -56.310 1.00 74.62 148 TYR A C 1
ATOM 1224 O O . TYR A 1 148 ? 32.705 0.870 -56.918 1.00 74.62 148 TYR A O 1
ATOM 1232 N N . ILE A 1 149 ? 30.563 1.477 -56.608 1.00 73.69 149 ILE A N 1
ATOM 1233 C CA . ILE A 1 149 ? 29.985 0.578 -57.627 1.00 73.69 149 ILE A CA 1
ATOM 1234 C C . ILE A 1 149 ? 29.498 1.338 -58.880 1.00 73.69 149 ILE A C 1
ATOM 1236 O O . ILE A 1 149 ? 29.333 0.713 -59.928 1.00 73.69 149 ILE A O 1
ATOM 1240 N N . THR A 1 150 ? 29.301 2.659 -58.795 1.00 62.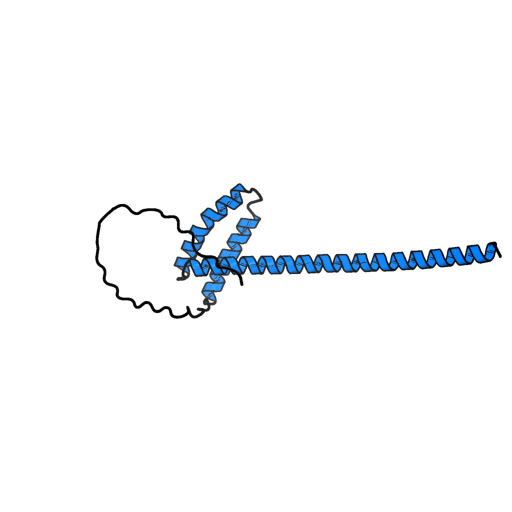06 150 THR A N 1
ATOM 1241 C CA . THR A 1 150 ? 28.884 3.528 -59.918 1.00 62.06 150 THR A CA 1
ATOM 1242 C C . THR A 1 150 ? 30.082 4.248 -60.520 1.00 62.06 150 THR A C 1
ATOM 1244 O O . THR A 1 150 ? 30.156 4.322 -61.766 1.00 62.06 150 THR A O 1
#

pLDDT: mean 73.15, std 23.72, range [26.77, 98.19]

Organism: Papaver nudicaule (NCBI:txid74823)

Sequence (150 aa):
MMKLWSSSANEFEAENGVGGHEANINNQVETTRRKKIRLSNEQVNALESSFQEEIQLEQELGTTVDERKNRVKLEPERKMKLSRELGLHPRQVAIWFQNRRARLKGKKIEQLYDVLKQDFETVSRENKNLKQEVLLRTNENTNFMHLYIT